Protein AF-Q8RVZ6-F1 (afdb_monomer_lite)

pLDDT: mean 76.08, std 14.97, range [42.03, 95.25]

Radius of gyration: 21.49 Å; chains: 1; bounding box: 28×18×67 Å

Sequence (72 aa):
MAPIIKFVYVMILFLFLSLFHVVISKKEEVTGFFYGGMRYSCFFHDDCPDNECINQDFVAKCIANLCYCEAP

Organism: Trifolium repens (NCBI:txid3899)

InterPro domains:
  IPR009810 Late nodulin domain [PF07127] (1-68)

Structure (mmCIF, N/CA/C/O backbone):
data_AF-Q8RVZ6-F1
#
_entry.id   AF-Q8RVZ6-F1
#
loop_
_atom_site.group_PDB
_atom_site.id
_atom_site.type_symbol
_atom_site.label_atom_id
_atom_site.label_alt_id
_atom_site.label_comp_id
_atom_site.label_asym_id
_atom_site.label_entity_id
_atom_site.label_seq_id
_atom_site.pdbx_PDB_ins_code
_atom_site.Cartn_x
_atom_site.Cartn_y
_atom_site.Cartn_z
_atom_site.occupancy
_atom_site.B_iso_or_equiv
_atom_site.auth_seq_id
_atom_site.auth_comp_id
_atom_site.auth_asym_id
_atom_site.auth_atom_id
_atom_site.pdbx_PDB_model_num
ATOM 1 N N . MET A 1 1 ? -14.071 -0.815 45.262 1.00 60.66 1 MET A N 1
ATOM 2 C CA . MET A 1 1 ? -12.947 -0.172 44.537 1.00 60.66 1 MET A CA 1
ATOM 3 C C . MET A 1 1 ? -12.348 -1.030 43.411 1.00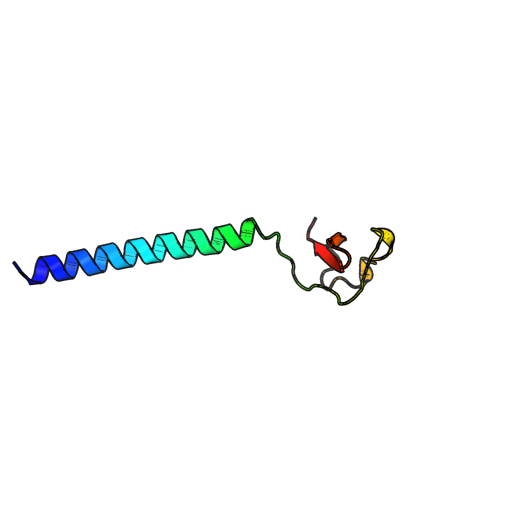 60.66 1 MET A C 1
ATOM 5 O O . MET A 1 1 ? -12.114 -0.478 42.348 1.00 60.66 1 MET A O 1
ATOM 9 N N . ALA A 1 2 ? -12.197 -2.356 43.550 1.00 67.38 2 ALA A N 1
ATOM 10 C CA . ALA A 1 2 ? -11.724 -3.243 42.466 1.00 67.38 2 ALA A CA 1
ATOM 11 C C . ALA A 1 2 ? -12.556 -3.303 41.147 1.00 67.38 2 ALA A C 1
ATOM 13 O O . ALA A 1 2 ? -11.942 -3.436 40.087 1.00 67.38 2 ALA A O 1
ATOM 14 N N . PRO A 1 3 ? -13.907 -3.192 41.131 1.00 81.62 3 PRO A N 1
ATOM 15 C CA . PRO A 1 3 ? -14.672 -3.358 39.884 1.00 81.62 3 PRO A CA 1
ATOM 16 C C . PRO A 1 3 ? -14.527 -2.173 38.919 1.00 81.62 3 PRO A C 1
ATOM 18 O O . PRO A 1 3 ? -14.573 -2.354 37.706 1.00 81.62 3 PRO A O 1
ATOM 21 N N . ILE A 1 4 ? -14.293 -0.971 39.455 1.00 89.69 4 ILE A N 1
ATOM 22 C CA . ILE A 1 4 ? -14.126 0.256 38.665 1.00 89.69 4 ILE A CA 1
ATOM 23 C C . ILE A 1 4 ? -12.849 0.166 37.827 1.00 89.69 4 ILE A C 1
ATOM 25 O O . ILE A 1 4 ? -12.863 0.467 36.640 1.00 89.69 4 ILE A O 1
ATOM 29 N N . ILE A 1 5 ? -11.764 -0.335 38.423 1.00 88.94 5 ILE A N 1
ATOM 30 C CA . ILE A 1 5 ? -10.479 -0.507 37.739 1.00 88.94 5 ILE A CA 1
ATOM 31 C C . ILE A 1 5 ? -10.642 -1.446 36.536 1.00 88.94 5 ILE A C 1
ATOM 33 O O . ILE A 1 5 ? -10.185 -1.125 35.442 1.00 88.94 5 ILE A O 1
ATOM 37 N N . LYS A 1 6 ? -11.369 -2.561 36.700 1.00 87.25 6 LYS A N 1
ATOM 38 C CA . LYS A 1 6 ? -11.646 -3.499 35.601 1.00 87.25 6 LYS A CA 1
ATOM 39 C C . LYS A 1 6 ? -12.407 -2.830 34.452 1.00 87.25 6 LYS A C 1
ATOM 41 O O . LYS A 1 6 ? -12.075 -3.069 33.297 1.00 87.25 6 LYS A O 1
ATOM 46 N N . PHE A 1 7 ? -13.382 -1.973 34.757 1.00 89.25 7 PHE A N 1
ATOM 47 C CA . PHE A 1 7 ? -14.144 -1.242 33.742 1.00 89.25 7 PHE A CA 1
ATOM 48 C C . PHE A 1 7 ? -13.274 -0.245 32.960 1.00 89.25 7 PHE A C 1
ATOM 50 O O . PHE A 1 7 ? -13.343 -0.196 31.733 1.00 89.25 7 PHE A O 1
ATOM 57 N N . VAL A 1 8 ? -12.399 0.491 33.652 1.00 94.00 8 VAL A N 1
ATOM 58 C CA . VAL A 1 8 ? -11.480 1.452 33.020 1.00 94.00 8 VAL A CA 1
ATOM 59 C C . VAL A 1 8 ? -10.520 0.752 32.056 1.00 94.00 8 VAL A C 1
ATOM 61 O O . VAL A 1 8 ? -10.356 1.210 30.928 1.00 94.00 8 VAL A O 1
ATOM 64 N N . TYR A 1 9 ? -9.946 -0.394 32.441 1.00 94.56 9 TYR A N 1
ATOM 65 C CA . TYR A 1 9 ? -9.079 -1.163 31.540 1.00 94.56 9 TYR A CA 1
ATOM 66 C C . TYR A 1 9 ? -9.799 -1.617 30.267 1.00 94.56 9 TYR A C 1
ATOM 68 O O . TYR A 1 9 ? -9.214 -1.549 29.188 1.00 94.56 9 TYR A O 1
ATOM 76 N N . VAL A 1 10 ? -11.065 -2.036 30.367 1.00 93.56 10 VAL A N 1
ATOM 77 C CA . VAL A 1 10 ? -11.854 -2.458 29.198 1.00 93.56 10 VAL A CA 1
ATOM 78 C C . VAL A 1 10 ? -12.116 -1.282 28.253 1.00 93.56 10 VAL A C 1
ATOM 80 O O . VAL A 1 10 ? -11.960 -1.436 27.042 1.00 93.56 10 VAL A O 1
ATOM 83 N N . MET A 1 11 ? -12.444 -0.095 28.780 1.00 93.12 11 MET A N 1
ATOM 84 C CA . MET A 1 11 ? -12.628 1.099 27.943 1.00 93.12 11 MET A CA 1
ATOM 85 C C . MET A 1 11 ? -11.334 1.534 27.249 1.00 93.12 11 MET A C 1
ATOM 87 O O . MET A 1 11 ? -11.349 1.861 26.063 1.00 93.12 11 MET A O 1
ATOM 91 N N . ILE A 1 12 ? -10.207 1.503 27.963 1.00 95.25 12 ILE A N 1
ATOM 92 C CA . ILE A 1 12 ? -8.899 1.859 27.406 1.00 95.25 12 ILE A CA 1
ATOM 93 C C . ILE A 1 12 ? -8.488 0.861 26.312 1.00 95.25 12 ILE A C 1
ATOM 95 O O . ILE A 1 12 ? -8.049 1.279 25.242 1.00 95.25 12 ILE A O 1
ATOM 99 N N . LEU A 1 13 ? -8.682 -0.444 26.533 1.00 94.38 13 LEU A N 1
ATOM 100 C CA . LEU A 1 13 ? -8.389 -1.483 25.540 1.00 94.38 13 LEU A CA 1
ATOM 101 C C . LEU A 1 13 ? -9.155 -1.243 24.228 1.00 94.38 13 LEU A C 1
ATOM 103 O O . LEU A 1 13 ? -8.575 -1.329 23.146 1.00 94.38 13 LEU A O 1
ATOM 107 N N . PHE A 1 14 ? -10.443 -0.901 24.325 1.00 91.12 14 PHE A N 1
ATOM 108 C CA . PHE A 1 14 ? -11.285 -0.625 23.160 1.00 91.12 14 PHE A CA 1
ATOM 109 C C . PHE A 1 14 ? -10.814 0.615 22.380 1.00 91.12 14 PHE A C 1
ATOM 111 O O . PHE A 1 14 ? -10.763 0.599 21.150 1.00 91.12 14 PHE A O 1
ATOM 118 N N . LEU A 1 15 ? -10.385 1.662 23.091 1.00 93.69 15 LEU A N 1
ATOM 119 C CA . LEU A 1 15 ? -9.776 2.855 22.494 1.00 93.69 15 LEU A CA 1
ATOM 120 C C . LEU A 1 15 ? -8.504 2.517 21.705 1.00 93.69 15 LEU A C 1
ATOM 122 O O . LEU A 1 15 ? -8.379 2.919 20.547 1.00 93.69 15 LEU A O 1
ATOM 126 N N . PHE A 1 16 ? -7.593 1.728 22.276 1.00 92.06 16 PHE A N 1
ATOM 127 C CA . PHE A 1 16 ? -6.373 1.313 21.575 1.00 92.06 16 PHE A CA 1
ATOM 128 C C . PHE A 1 16 ? -6.665 0.478 20.324 1.00 92.06 16 PHE A C 1
ATOM 130 O O . PHE A 1 16 ? -6.053 0.713 19.283 1.00 92.06 16 PHE A O 1
ATOM 137 N N . LEU A 1 17 ? -7.628 -0.447 20.395 1.00 90.88 17 LEU A N 1
ATOM 138 C CA . LEU A 1 17 ? -8.068 -1.231 19.239 1.00 90.88 17 LEU A CA 1
ATOM 139 C C . LEU A 1 17 ? -8.578 -0.325 18.113 1.00 90.88 17 LEU A C 1
ATOM 141 O O . LEU A 1 17 ? -8.188 -0.517 16.964 1.00 90.88 17 LEU A O 1
ATOM 145 N N . SER A 1 18 ? -9.393 0.685 18.428 1.00 86.88 18 SER A N 1
ATOM 146 C CA . SER A 1 18 ? -9.916 1.618 17.420 1.00 86.88 18 SER A CA 1
ATOM 147 C C . SER A 1 18 ? -8.808 2.415 16.717 1.00 86.88 18 SER A C 1
ATOM 149 O O . SER A 1 18 ? -8.800 2.507 15.491 1.00 86.88 18 SER A O 1
ATOM 151 N N . LEU A 1 19 ? -7.811 2.901 17.465 1.00 88.75 19 LEU A N 1
ATOM 152 C CA . LEU A 1 19 ? -6.653 3.599 16.900 1.00 88.75 19 LEU A CA 1
ATOM 153 C C . LEU A 1 19 ? -5.811 2.676 16.012 1.00 88.75 19 LEU A C 1
ATOM 155 O O . LEU A 1 19 ? -5.323 3.103 14.967 1.00 88.75 19 LEU A O 1
ATOM 159 N N . PHE A 1 20 ? -5.673 1.406 16.393 1.00 86.06 20 PHE A N 1
ATOM 160 C CA . PHE A 1 20 ? -4.913 0.429 15.619 1.00 86.06 20 PHE A CA 1
ATOM 161 C C . PHE A 1 20 ? -5.552 0.144 14.251 1.00 86.06 20 PHE A C 1
ATOM 163 O O . PHE A 1 20 ? -4.833 0.094 13.255 1.00 86.06 20 PHE A O 1
ATOM 170 N N . HIS A 1 21 ? -6.887 0.053 14.170 1.00 83.19 21 HIS A N 1
ATOM 171 C CA . HIS A 1 21 ? -7.597 -0.094 12.889 1.00 83.19 21 HIS A CA 1
ATOM 172 C C . HIS A 1 21 ? -7.355 1.109 11.967 1.00 83.19 21 HIS A C 1
ATOM 174 O O . HIS A 1 21 ? -7.080 0.929 10.785 1.00 83.19 21 HIS A O 1
ATOM 180 N N . VAL A 1 22 ? -7.366 2.333 12.510 1.00 77.62 22 VAL A N 1
ATOM 181 C CA . VAL A 1 22 ? -7.074 3.552 11.734 1.00 77.62 22 VAL A CA 1
ATOM 182 C C . VAL A 1 22 ? -5.629 3.562 11.220 1.00 77.62 22 VAL A C 1
ATOM 184 O O . VAL A 1 22 ? -5.384 3.961 10.085 1.00 77.62 22 VAL A O 1
ATOM 187 N N . VAL A 1 23 ? -4.660 3.105 12.021 1.00 75.38 23 VAL A N 1
ATOM 188 C CA . VAL A 1 23 ? -3.252 3.003 11.595 1.00 75.38 23 VAL A CA 1
ATOM 189 C C . VAL A 1 23 ? -3.064 1.941 10.505 1.00 75.38 23 VAL A C 1
ATOM 191 O O . VAL A 1 23 ? -2.275 2.164 9.587 1.00 75.38 23 VAL A O 1
ATOM 194 N N . ILE A 1 24 ? -3.785 0.816 10.569 1.00 70.00 24 ILE A N 1
ATOM 195 C CA . ILE A 1 24 ? -3.761 -0.211 9.516 1.00 70.00 24 ILE A CA 1
ATOM 196 C C . ILE A 1 24 ? -4.380 0.330 8.221 1.00 70.00 24 ILE A C 1
ATOM 198 O O . ILE A 1 24 ? -3.722 0.258 7.188 1.00 70.00 24 ILE A O 1
ATOM 202 N N . SER A 1 25 ? -5.564 0.955 8.277 1.00 55.84 25 SER A N 1
ATOM 203 C CA . SER A 1 25 ? -6.194 1.557 7.087 1.00 55.84 25 SER A CA 1
ATOM 204 C C . SER A 1 25 ? -5.317 2.623 6.432 1.00 55.84 25 SER A C 1
ATOM 206 O O . SER A 1 25 ? -5.231 2.680 5.213 1.00 5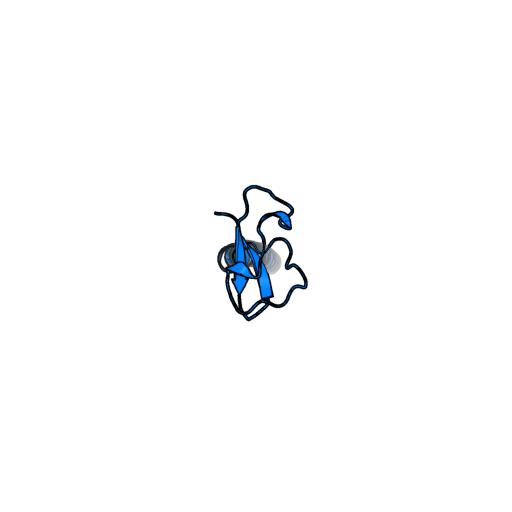5.84 25 SER A O 1
ATOM 208 N N . LYS A 1 26 ? -4.596 3.432 7.220 1.00 53.28 26 LYS A N 1
ATOM 209 C CA . LYS A 1 26 ? -3.670 4.432 6.665 1.00 53.28 26 LYS A CA 1
ATOM 210 C C . LYS A 1 26 ? -2.414 3.832 6.039 1.00 53.28 26 LYS A C 1
ATOM 212 O O . LYS A 1 26 ? -1.830 4.456 5.160 1.00 53.28 26 LYS A O 1
ATOM 217 N N . LYS A 1 27 ? -1.964 2.653 6.482 1.00 51.75 27 LYS A N 1
ATOM 218 C CA . LYS A 1 27 ? -0.878 1.952 5.785 1.00 51.75 27 LYS A CA 1
ATOM 219 C C . LYS A 1 27 ? -1.334 1.462 4.419 1.00 51.75 27 LYS A C 1
ATOM 221 O O . LYS A 1 27 ? -0.535 1.564 3.501 1.00 51.75 27 LYS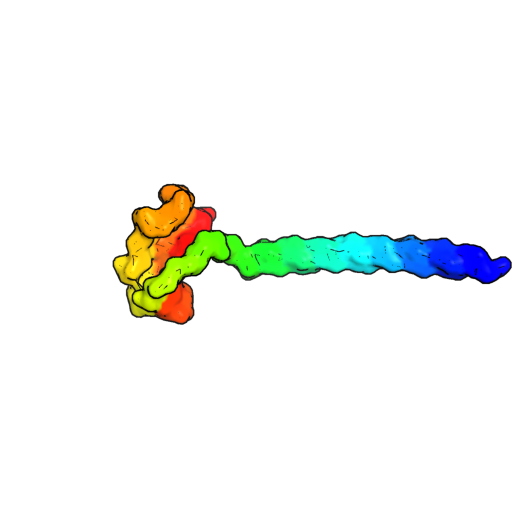 A O 1
ATOM 226 N N . GLU A 1 28 ? -2.589 1.038 4.287 1.00 46.81 28 GLU A N 1
ATOM 227 C CA . GLU A 1 28 ? -3.185 0.688 2.993 1.00 46.81 28 GLU A CA 1
ATOM 228 C C . GLU A 1 28 ? -3.254 1.894 2.038 1.00 46.81 28 GLU A C 1
ATOM 230 O O . GLU A 1 28 ? -3.003 1.731 0.855 1.00 46.81 28 GLU A O 1
ATOM 235 N N . GLU A 1 29 ? -3.473 3.120 2.531 1.00 45.00 29 GLU A N 1
ATOM 236 C CA . GLU A 1 29 ? -3.426 4.326 1.679 1.00 45.00 29 GLU A CA 1
ATOM 237 C C . GLU A 1 29 ? -2.003 4.763 1.272 1.00 45.00 29 GLU A C 1
ATOM 239 O O . GLU A 1 29 ? -1.828 5.357 0.211 1.00 45.00 29 GLU A O 1
ATOM 244 N N . VAL A 1 30 ? -0.968 4.492 2.080 1.00 44.38 30 VAL A N 1
ATOM 245 C CA . VAL A 1 30 ? 0.429 4.860 1.743 1.00 44.38 30 VAL A CA 1
ATOM 246 C C . VAL A 1 30 ? 1.126 3.773 0.917 1.00 44.38 30 VAL A C 1
ATOM 248 O O . VAL A 1 30 ? 2.052 4.062 0.159 1.00 44.38 30 VAL A O 1
ATOM 251 N N . THR A 1 31 ? 0.668 2.526 1.001 1.00 47.72 31 THR A N 1
ATOM 252 C CA . THR A 1 31 ? 0.962 1.504 -0.003 1.00 47.72 31 THR A CA 1
ATOM 253 C C . THR A 1 31 ? -0.103 1.594 -1.081 1.00 47.72 31 THR A C 1
ATOM 255 O O . THR A 1 31 ? -1.075 0.850 -1.021 1.00 47.72 31 THR A O 1
ATOM 258 N N . GLY A 1 32 ? 0.072 2.516 -2.035 1.00 42.03 32 GLY A N 1
ATOM 259 C CA . GLY A 1 32 ? -0.787 2.624 -3.216 1.00 42.03 32 GLY A CA 1
ATOM 260 C C . GLY A 1 32 ? -1.233 1.240 -3.676 1.00 42.03 32 GLY A C 1
ATOM 261 O O . GLY A 1 32 ? -0.414 0.331 -3.777 1.00 42.03 32 GLY A O 1
ATOM 262 N N . PHE A 1 33 ? -2.542 1.061 -3.795 1.00 49.12 33 PHE A N 1
ATOM 263 C CA . PHE A 1 33 ? -3.219 -0.204 -4.036 1.00 49.12 33 PHE A CA 1
ATOM 264 C C . PHE A 1 33 ? -2.590 -1.012 -5.191 1.00 49.12 33 PHE A C 1
ATOM 266 O O . PHE A 1 33 ? -3.014 -0.919 -6.339 1.00 49.12 33 PHE A O 1
ATOM 273 N N . PHE A 1 34 ? -1.590 -1.844 -4.887 1.00 51.00 34 PHE A N 1
ATOM 274 C CA . PHE A 1 34 ? -0.987 -2.785 -5.828 1.00 51.00 34 PHE A CA 1
ATOM 275 C C . PHE A 1 34 ? -1.878 -4.028 -5.916 1.00 51.00 34 PHE A C 1
ATOM 277 O O . PHE A 1 34 ? -1.607 -5.060 -5.295 1.00 51.00 34 PHE A O 1
ATOM 284 N N . TYR A 1 35 ? -2.977 -3.941 -6.663 1.00 50.41 35 TYR A N 1
ATOM 285 C CA . TYR A 1 35 ? -3.808 -5.106 -6.956 1.00 50.41 35 TYR A CA 1
ATOM 286 C C . TYR A 1 35 ? -3.160 -5.941 -8.063 1.00 50.41 35 TYR A C 1
ATOM 288 O O . TYR A 1 35 ? -3.410 -5.740 -9.244 1.00 50.41 35 TYR A O 1
ATOM 296 N N . GLY A 1 36 ? -2.333 -6.903 -7.652 1.00 52.28 36 GLY A N 1
ATOM 297 C CA . GLY A 1 36 ? -1.782 -7.927 -8.538 1.00 52.28 36 GLY A CA 1
ATOM 298 C C . GLY A 1 36 ? -0.514 -7.476 -9.259 1.00 52.28 36 GLY A C 1
ATOM 299 O O . GLY A 1 36 ? -0.557 -6.867 -10.320 1.00 52.28 36 GLY A O 1
ATOM 300 N N . GLY A 1 37 ? 0.644 -7.824 -8.695 1.00 52.03 37 GLY A N 1
ATOM 301 C CA . GLY A 1 37 ? 1.892 -7.788 -9.454 1.00 52.03 37 GLY A CA 1
ATOM 302 C C . GLY A 1 37 ? 1.879 -8.884 -10.519 1.00 52.03 37 GLY A C 1
ATOM 303 O O . GLY A 1 37 ? 1.561 -10.039 -10.220 1.00 52.03 37 GLY A O 1
ATOM 304 N N . MET A 1 38 ? 2.239 -8.539 -11.751 1.00 59.28 38 MET A N 1
ATOM 305 C CA . MET A 1 38 ? 2.463 -9.519 -12.812 1.00 59.28 38 MET A CA 1
ATOM 306 C C . MET A 1 38 ? 3.931 -9.947 -12.759 1.00 59.28 38 MET A C 1
ATOM 308 O O . MET A 1 38 ? 4.812 -9.124 -12.526 1.00 59.28 38 MET A O 1
ATOM 312 N N . ARG A 1 39 ? 4.235 -11.241 -12.930 1.00 57.19 39 ARG A N 1
ATOM 313 C CA . ARG A 1 39 ? 5.615 -11.770 -12.821 1.00 57.19 39 ARG A CA 1
ATOM 314 C C . ARG A 1 39 ? 6.461 -11.470 -14.070 1.00 57.19 39 ARG A C 1
ATOM 316 O O . ARG A 1 39 ? 7.182 -12.348 -14.536 1.00 57.19 39 ARG A O 1
ATOM 323 N N . TYR A 1 40 ? 6.383 -10.257 -14.604 1.00 65.19 40 TYR A N 1
ATOM 324 C CA . TYR A 1 40 ? 7.239 -9.804 -15.694 1.00 65.19 40 TYR A CA 1
ATOM 325 C C . TYR A 1 40 ? 8.280 -8.835 -15.143 1.00 65.19 40 TYR A C 1
ATOM 327 O O . TYR A 1 40 ? 7.957 -7.881 -14.432 1.00 65.19 40 TYR A O 1
ATOM 335 N N . SER A 1 41 ? 9.545 -9.123 -15.437 1.00 79.25 41 SER A N 1
ATOM 336 C CA . SER A 1 41 ? 10.633 -8.183 -15.201 1.00 79.25 41 SER A CA 1
ATOM 337 C C . SER A 1 41 ? 10.580 -7.078 -16.249 1.00 79.25 41 SER A C 1
ATOM 339 O O . SER A 1 41 ? 10.454 -7.390 -17.431 1.00 79.25 41 SER A O 1
ATOM 341 N N . CYS A 1 42 ? 10.747 -5.829 -15.834 1.00 84.00 42 CYS A N 1
ATOM 342 C CA . CYS A 1 42 ? 10.794 -4.671 -16.725 1.00 84.00 42 CYS A CA 1
ATOM 343 C C . CYS A 1 42 ? 12.074 -3.864 -16.502 1.00 84.00 42 CYS A C 1
ATOM 345 O O . CYS A 1 42 ? 12.631 -3.858 -15.403 1.00 84.00 42 CYS A O 1
ATOM 347 N N . PHE A 1 43 ? 12.543 -3.184 -17.544 1.00 83.12 43 PHE A N 1
ATOM 348 C CA . PHE A 1 43 ? 13.621 -2.193 -17.475 1.00 83.12 43 PHE A CA 1
ATOM 349 C C . PHE A 1 43 ? 13.119 -0.801 -17.871 1.00 83.12 43 PHE A C 1
ATOM 351 O O . PHE A 1 43 ? 13.599 0.201 -17.342 1.00 83.12 43 PHE A O 1
ATOM 358 N N . PHE A 1 44 ? 12.132 -0.746 -18.762 1.00 78.25 44 PHE A N 1
ATOM 359 C CA . PHE A 1 44 ? 11.477 0.457 -19.251 1.00 78.25 44 PHE A CA 1
ATOM 360 C C . PHE A 1 44 ? 9.964 0.372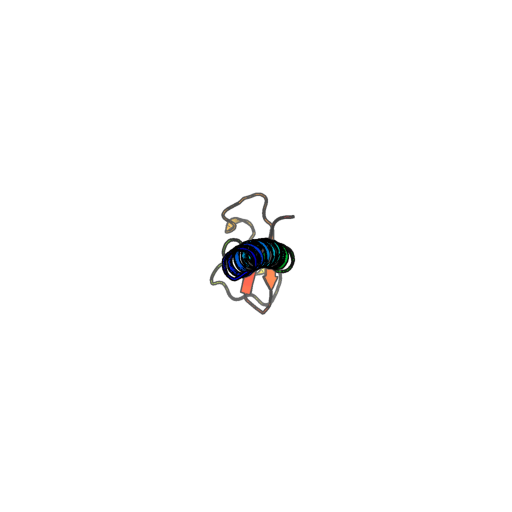 -19.039 1.00 78.25 44 PHE A C 1
ATOM 362 O O . PHE A 1 44 ? 9.403 -0.698 -18.809 1.00 78.25 44 PHE A O 1
ATOM 369 N N . HIS A 1 45 ? 9.291 1.521 -19.099 1.00 66.44 45 HIS A N 1
ATOM 370 C CA . HIS A 1 45 ? 7.841 1.583 -18.907 1.00 66.44 45 HIS A CA 1
ATOM 371 C C . HIS A 1 45 ? 7.083 0.824 -20.008 1.00 66.44 45 HIS A C 1
ATOM 373 O O . HIS A 1 45 ? 6.091 0.164 -19.710 1.00 66.44 45 HIS A O 1
ATOM 379 N N . ASP A 1 46 ? 7.592 0.855 -21.241 1.00 78.00 46 ASP A N 1
ATOM 380 C CA . ASP A 1 46 ? 6.995 0.172 -22.396 1.00 78.00 46 ASP A CA 1
ATOM 381 C C . ASP A 1 46 ? 7.093 -1.366 -22.318 1.00 78.00 46 ASP A C 1
ATOM 383 O O . ASP A 1 46 ? 6.456 -2.065 -23.105 1.00 78.00 46 ASP A O 1
ATOM 387 N N . ASP A 1 47 ? 7.862 -1.911 -21.364 1.00 81.06 47 ASP A N 1
ATOM 388 C CA . ASP A 1 47 ? 7.977 -3.361 -21.152 1.00 81.06 47 ASP A CA 1
ATOM 389 C C . ASP A 1 47 ? 6.744 -3.953 -20.442 1.00 81.06 47 ASP A C 1
ATOM 391 O O . ASP A 1 47 ? 6.577 -5.173 -20.405 1.00 81.06 47 ASP A O 1
ATOM 395 N N . CYS A 1 48 ? 5.891 -3.106 -19.856 1.00 83.56 48 CYS A N 1
ATOM 396 C CA . CYS A 1 48 ? 4.692 -3.510 -19.129 1.00 83.56 48 CYS A CA 1
ATOM 397 C C . CYS A 1 48 ? 3.441 -3.133 -19.938 1.00 83.56 48 CYS A C 1
ATOM 399 O O . CYS A 1 48 ? 3.053 -1.966 -19.924 1.00 83.56 48 CYS A O 1
ATOM 401 N N . PRO A 1 49 ? 2.794 -4.075 -20.643 1.00 81.62 49 PRO A N 1
ATOM 402 C CA . PRO A 1 49 ? 1.619 -3.756 -21.441 1.00 81.62 49 PRO A CA 1
ATOM 403 C C . PRO A 1 49 ? 0.352 -3.660 -20.567 1.00 81.62 49 PRO A C 1
ATOM 405 O O . PRO A 1 49 ? 0.093 -4.521 -19.726 1.00 81.62 49 PRO A O 1
ATOM 408 N N . ASP A 1 50 ? -0.466 -2.626 -20.793 1.00 82.00 50 ASP A N 1
ATOM 409 C CA . ASP A 1 50 ? -1.686 -2.346 -20.008 1.00 82.00 50 ASP A CA 1
ATOM 410 C C . ASP A 1 50 ? -2.772 -3.427 -20.147 1.00 82.00 50 ASP A C 1
ATOM 412 O O . ASP A 1 50 ? -3.627 -3.595 -19.280 1.00 82.00 50 ASP A O 1
ATOM 416 N N . ASN A 1 51 ? -2.747 -4.193 -21.239 1.00 80.19 51 ASN A N 1
ATOM 417 C CA . ASN A 1 51 ? -3.751 -5.216 -21.543 1.00 80.19 51 ASN A CA 1
ATOM 418 C C . ASN A 1 51 ? -3.719 -6.432 -20.601 1.00 80.19 51 ASN A C 1
ATOM 420 O O . ASN A 1 51 ? -4.676 -7.204 -20.586 1.00 80.19 51 ASN A O 1
ATOM 424 N N . GLU A 1 52 ? -2.637 -6.614 -19.845 1.00 77.62 52 GLU A N 1
ATOM 425 C CA . GLU A 1 52 ? -2.513 -7.685 -18.858 1.00 77.62 52 GLU A CA 1
ATOM 426 C C . GLU A 1 52 ? -3.117 -7.277 -17.495 1.00 77.62 52 GLU A C 1
ATOM 428 O O . GLU A 1 52 ? -3.295 -8.120 -16.610 1.00 77.62 52 GLU A O 1
ATOM 433 N N . CYS A 1 53 ? -3.488 -6.001 -17.311 1.00 79.56 53 CYS A N 1
ATOM 434 C CA . CYS A 1 53 ? -4.182 -5.556 -16.110 1.00 79.56 53 CYS A CA 1
ATOM 435 C C . CYS A 1 53 ? -5.608 -6.122 -16.054 1.00 79.56 53 CYS A C 1
ATOM 437 O O . CYS A 1 53 ? -6.404 -5.988 -16.980 1.00 79.56 53 CYS A O 1
ATOM 439 N N . ILE A 1 54 ? -5.949 -6.739 -14.914 1.00 78.81 54 ILE A N 1
ATOM 440 C CA . ILE A 1 54 ? -7.273 -7.344 -14.671 1.00 78.81 54 ILE A CA 1
ATOM 441 C C . ILE A 1 54 ? -8.389 -6.302 -14.812 1.00 78.81 54 ILE A C 1
ATOM 443 O O . ILE A 1 54 ? -9.491 -6.624 -15.257 1.00 78.81 54 ILE A O 1
ATOM 447 N N . ASN A 1 55 ? -8.102 -5.059 -14.422 1.00 74.62 55 ASN A N 1
ATOM 448 C CA . ASN A 1 55 ? -8.992 -3.931 -14.620 1.00 74.62 55 ASN A CA 1
ATOM 449 C C . ASN A 1 55 ? -8.493 -3.083 -15.796 1.00 74.62 55 ASN A C 1
ATOM 451 O O . ASN A 1 55 ? -7.368 -2.593 -15.760 1.00 74.62 55 ASN A O 1
ATOM 455 N N . GLN A 1 56 ? -9.341 -2.908 -16.812 1.00 76.94 56 GLN A N 1
ATOM 456 C CA . GLN A 1 56 ? -9.019 -2.150 -18.026 1.00 76.94 56 GLN A CA 1
ATOM 457 C C . GLN A 1 56 ? -8.846 -0.647 -17.776 1.00 76.94 56 GLN A C 1
ATOM 459 O O . GLN A 1 56 ? -8.306 0.049 -18.628 1.00 76.94 56 GLN A O 1
ATOM 464 N N . ASP A 1 57 ? -9.283 -0.156 -16.615 1.00 83.19 57 ASP A N 1
ATOM 465 C CA . ASP A 1 57 ? -9.082 1.231 -16.205 1.00 83.19 57 ASP A CA 1
ATOM 466 C C . ASP A 1 57 ? -7.699 1.474 -15.570 1.00 83.19 57 ASP A C 1
ATOM 468 O O . ASP A 1 57 ? -7.383 2.614 -15.249 1.00 83.19 57 ASP A O 1
ATOM 472 N N . PHE A 1 58 ? -6.891 0.432 -15.329 1.00 84.50 58 PHE A N 1
ATOM 473 C CA . PHE A 1 58 ? -5.595 0.543 -14.644 1.00 84.50 58 PHE A CA 1
ATOM 474 C C . PHE A 1 58 ? -4.450 0.679 -15.655 1.00 84.50 58 PHE A C 1
ATOM 476 O O . PHE A 1 58 ? -4.514 0.140 -16.756 1.00 84.50 58 PHE A O 1
ATOM 483 N N . VAL A 1 59 ? -3.379 1.365 -15.251 1.00 86.00 59 VAL A N 1
ATOM 484 C CA . VAL A 1 59 ? -2.167 1.584 -16.052 1.00 86.00 59 VAL A CA 1
ATOM 485 C C . VAL A 1 59 ? -1.035 0.715 -15.510 1.00 86.00 59 VAL A C 1
ATOM 487 O O . VAL A 1 59 ? -0.754 0.717 -14.306 1.00 86.00 59 VAL A O 1
ATOM 490 N N . ALA A 1 60 ? -0.363 -0.027 -16.385 1.00 86.50 60 ALA A N 1
ATOM 491 C CA . ALA A 1 60 ? 0.785 -0.843 -16.031 1.00 86.50 60 ALA A CA 1
ATOM 492 C C . ALA A 1 60 ? 2.034 0.039 -15.875 1.00 86.50 60 ALA A C 1
ATOM 494 O O . ALA A 1 60 ? 2.437 0.733 -16.798 1.00 86.50 60 ALA A O 1
ATOM 495 N N . LYS A 1 61 ? 2.693 0.006 -14.716 1.00 84.62 61 LYS A N 1
ATOM 496 C CA . LYS A 1 61 ? 3.939 0.732 -14.433 1.00 84.62 61 LYS A CA 1
ATOM 497 C C . LYS A 1 61 ? 5.074 -0.215 -14.073 1.00 84.62 61 LYS A C 1
ATOM 499 O O . LYS A 1 61 ? 4.877 -1.226 -13.401 1.00 84.62 61 LYS A O 1
ATOM 504 N N . CYS A 1 62 ? 6.287 0.167 -14.463 1.00 85.06 62 CYS A N 1
ATOM 505 C CA . CYS A 1 62 ? 7.509 -0.515 -14.053 1.00 85.06 62 CYS A CA 1
ATOM 506 C C . CYS A 1 62 ? 8.051 0.084 -12.747 1.00 85.06 62 CYS A C 1
ATOM 508 O O . CYS A 1 62 ? 8.439 1.252 -12.708 1.00 85.06 62 CYS A O 1
ATOM 510 N N . ILE A 1 63 ? 8.105 -0.708 -11.674 1.00 83.31 63 ILE A N 1
ATOM 511 C CA . ILE A 1 63 ? 8.614 -0.292 -10.360 1.00 83.31 63 ILE A CA 1
ATOM 512 C C . ILE A 1 63 ? 9.598 -1.351 -9.868 1.00 83.31 63 ILE A C 1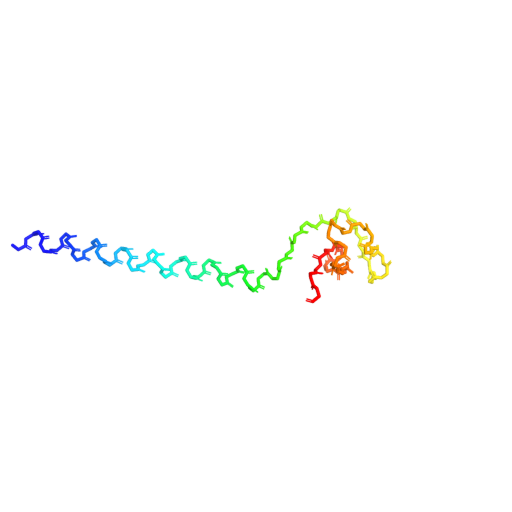
ATOM 514 O O . ILE A 1 63 ? 9.271 -2.530 -9.816 1.00 83.31 63 ILE A O 1
ATOM 518 N N . ALA A 1 64 ? 10.815 -0.945 -9.498 1.00 84.75 64 ALA A N 1
ATOM 519 C CA . ALA A 1 64 ? 11.846 -1.860 -8.986 1.00 84.75 64 ALA A CA 1
ATOM 520 C C . ALA A 1 64 ? 12.079 -3.104 -9.881 1.00 84.75 64 ALA A C 1
ATOM 522 O O . ALA A 1 64 ? 12.238 -4.220 -9.387 1.00 84.75 64 ALA A O 1
ATOM 523 N N . ASN A 1 65 ? 12.110 -2.890 -11.201 1.00 85.56 65 ASN A N 1
ATOM 524 C CA . ASN A 1 65 ? 12.250 -3.910 -12.245 1.00 85.56 65 ASN A CA 1
ATOM 525 C C . ASN A 1 65 ? 11.106 -4.936 -12.322 1.00 85.56 65 ASN A C 1
ATOM 527 O 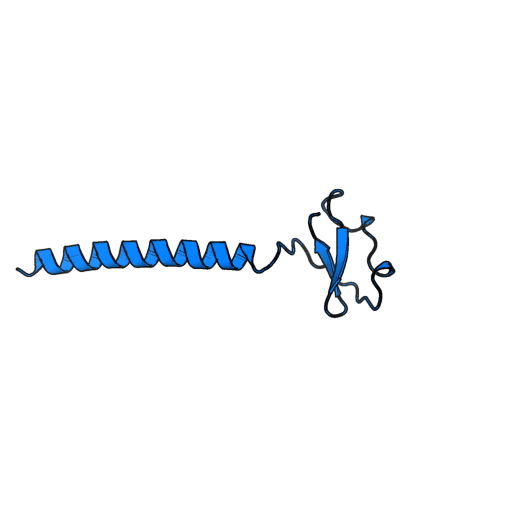O . ASN A 1 65 ? 11.304 -6.036 -12.842 1.00 85.56 65 ASN A O 1
ATOM 531 N N . LEU A 1 66 ? 9.918 -4.602 -11.816 1.00 82.56 66 LEU A N 1
ATOM 532 C CA . LEU A 1 66 ? 8.716 -5.431 -11.894 1.00 82.56 66 LEU A CA 1
ATOM 533 C C . LEU A 1 66 ? 7.514 -4.618 -12.389 1.00 82.56 66 LEU A C 1
ATOM 535 O O . LEU A 1 66 ? 7.374 -3.439 -12.062 1.00 82.56 66 LEU A O 1
ATOM 539 N N . CYS A 1 67 ? 6.647 -5.260 -13.170 1.00 84.44 67 CYS A N 1
ATOM 540 C CA . CYS A 1 67 ? 5.411 -4.651 -13.654 1.00 84.44 67 CYS A CA 1
ATOM 541 C C . CYS A 1 67 ? 4.290 -4.721 -12.607 1.00 84.44 67 CYS A C 1
ATOM 543 O O . CYS A 1 67 ? 3.975 -5.792 -12.076 1.00 84.44 67 CYS A O 1
ATOM 545 N N . TYR A 1 68 ? 3.633 -3.589 -12.375 1.00 83.19 68 TYR A N 1
ATOM 546 C CA . TYR A 1 68 ? 2.485 -3.448 -11.482 1.00 83.19 68 TYR A CA 1
ATOM 547 C C . TYR A 1 68 ? 1.352 -2.704 -12.180 1.00 83.19 68 TYR A C 1
ATOM 549 O O . TYR A 1 68 ? 1.615 -1.774 -12.928 1.00 83.19 68 TYR A O 1
ATOM 557 N N . CYS A 1 69 ? 0.102 -3.067 -11.905 1.00 84.00 69 CYS A N 1
ATOM 558 C CA . CYS A 1 69 ? -1.054 -2.283 -12.335 1.00 84.00 69 CYS A CA 1
ATOM 559 C C . CYS A 1 69 ? -1.428 -1.280 -11.241 1.00 84.00 69 CYS A C 1
ATOM 561 O O . CYS A 1 69 ? -1.636 -1.669 -10.090 1.00 84.00 69 CYS A O 1
ATOM 563 N N . GLU A 1 70 ? -1.515 -0.005 -11.599 1.00 81.06 70 GLU A N 1
ATOM 564 C CA . GLU A 1 70 ? -1.926 1.086 -10.717 1.00 81.06 70 GLU A CA 1
ATOM 565 C C . GLU A 1 70 ? -3.213 1.710 -11.265 1.00 81.06 70 GLU A C 1
ATOM 567 O O . GLU A 1 70 ? -3.364 1.871 -12.476 1.00 81.06 70 GLU A O 1
ATOM 572 N N . ALA A 1 71 ? -4.154 2.050 -10.386 1.00 79.69 71 ALA A N 1
ATOM 573 C CA . ALA A 1 71 ? -5.287 2.882 -10.779 1.00 79.69 71 ALA A CA 1
ATOM 574 C C . ALA A 1 71 ? -4.788 4.280 -11.220 1.00 79.69 71 ALA A C 1
ATOM 576 O O . ALA A 1 71 ? -3.740 4.717 -10.737 1.00 79.69 71 ALA A O 1
ATOM 577 N N . PRO A 1 72 ? -5.495 4.968 -12.132 1.00 65.88 72 PRO A N 1
ATOM 578 C CA . PRO A 1 72 ? -5.150 6.324 -12.554 1.00 65.88 72 PRO A CA 1
ATOM 579 C C . PRO A 1 72 ? -5.166 7.330 -11.397 1.00 65.88 72 PRO A C 1
ATOM 581 O O . PRO A 1 72 ? -5.964 7.148 -10.446 1.00 65.88 72 PRO A O 1
#

Foldseek 3Di:
DVVVVVVVVVVVVVVVVVVVVVVVVVVCVVPQDQPDWDPAFADDQVSFDCVPDPDNQWGWGQDPRTITTGHD

Secondary structure (DSSP, 8-state):
-HHHHHHHHHHHHHHHHHHHHHHHHHHHHHS-----EEEEE-SSGGGS-GGGSSSTT-EEEEETTEEEEE--